Protein AF-A0A6G0WA35-F1 (afdb_monomer_lite)

Foldseek 3Di:
DDDPDDPPCNDPPDDPDDPVRVVVVVVVVVVVVVVCVQCQDPVHDPWDWDFDDDDDQKTKTWTDDPPDDPPDIDIDIDGDDPDDPVVVVVVVPPPPPPPDDDD

Organism: NCBI:txid100861

pLDDT: mean 78.19, std 15.76, range [36.66, 94.94]

Secondary structure (DSSP, 8-state):
---SSPPTTSS----PPPHHHHHHHHHHHHHHHHHHHHHH-TTS-S-EEEEEEEETTEEEEEEE-TTSPTT--EEEEEE--SS-HHHHHHHH-----------

Sequence (103 aa):
MPLFPLPPNFFQCSVPLTAQERRQYLSEAREITSDVIRKSNSAYAPMQWTLTDSSDDVQIYHGLDATAPLHVVSCLGVTTVHATLEEAASHGQIKSTRRCGGY

Structure (mmCIF, N/CA/C/O backbone):
data_AF-A0A6G0WA35-F1
#
_entry.id   AF-A0A6G0WA35-F1
#
loop_
_atom_site.group_PDB
_atom_site.id
_atom_site.type_symbol
_atom_site.label_atom_id
_atom_site.label_alt_id
_atom_site.label_comp_id
_atom_site.label_asym_id
_atom_site.label_entity_id
_atom_site.label_seq_id
_atom_site.pdbx_PDB_ins_code
_atom_site.Cartn_x
_atom_site.Cartn_y
_atom_site.Cartn_z
_atom_site.occupancy
_atom_site.B_iso_or_equiv
_atom_site.auth_seq_id
_atom_site.auth_comp_id
_atom_site.auth_asym_id
_atom_site.auth_atom_id
_atom_site.pdbx_PDB_model_num
ATOM 1 N N . MET A 1 1 ? -1.157 -26.562 33.305 1.00 44.81 1 MET A N 1
ATOM 2 C CA . MET A 1 1 ? -2.274 -26.949 32.414 1.00 44.81 1 MET A CA 1
ATOM 3 C C . MET A 1 1 ? -3.257 -25.791 32.379 1.00 44.81 1 MET A C 1
ATOM 5 O O . MET A 1 1 ? -3.573 -25.309 33.462 1.00 44.81 1 MET A O 1
ATOM 9 N N . PRO A 1 2 ? -3.681 -25.278 31.214 1.00 56.44 2 PRO A N 1
ATOM 10 C CA . PRO A 1 2 ? -4.687 -24.224 31.186 1.00 56.44 2 PRO A CA 1
ATOM 11 C C . PRO A 1 2 ? -6.046 -24.804 31.602 1.00 56.44 2 PRO A C 1
ATOM 13 O O . PRO A 1 2 ? -6.416 -25.894 31.168 1.00 56.44 2 PRO A O 1
ATOM 16 N N . LEU A 1 3 ? -6.754 -24.090 32.480 1.00 63.94 3 LEU A N 1
ATOM 17 C CA . LEU A 1 3 ? -8.097 -24.445 32.933 1.00 63.94 3 LEU A CA 1
ATOM 18 C C . LEU A 1 3 ? -9.076 -24.197 31.776 1.00 63.94 3 LEU A C 1
ATOM 20 O O . LEU A 1 3 ? -9.202 -23.070 31.298 1.00 63.94 3 LEU A O 1
ATOM 24 N N . PHE A 1 4 ? -9.740 -25.253 31.318 1.00 61.56 4 PHE A N 1
ATOM 25 C CA . PHE A 1 4 ? -10.838 -25.187 30.358 1.00 61.56 4 PHE A CA 1
ATOM 26 C C . PHE A 1 4 ? -12.124 -25.595 31.092 1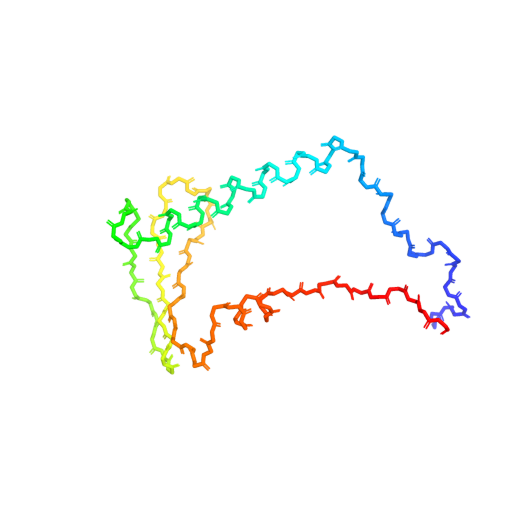.00 61.56 4 PHE A C 1
ATOM 28 O O . PHE A 1 4 ? -12.068 -26.554 31.867 1.00 61.56 4 PHE A O 1
ATOM 35 N N . PRO A 1 5 ? -13.267 -24.917 30.880 1.00 72.75 5 PRO A N 1
ATOM 36 C CA . PRO A 1 5 ? -13.527 -23.868 29.887 1.00 72.75 5 PRO A CA 1
ATOM 37 C C . PRO A 1 5 ? -13.110 -22.454 30.333 1.00 72.75 5 PRO A C 1
ATOM 39 O O . PRO A 1 5 ? -13.088 -22.134 31.520 1.00 72.75 5 PRO A O 1
ATOM 42 N N . LEU A 1 6 ? -12.786 -21.599 29.355 1.00 70.56 6 LEU A N 1
ATOM 43 C CA . LEU A 1 6 ? -12.503 -20.175 29.571 1.00 70.56 6 LEU A CA 1
ATOM 44 C C . LEU A 1 6 ? -13.719 -19.467 30.204 1.00 70.56 6 LEU A C 1
ATOM 46 O O . LEU A 1 6 ? -14.854 -19.820 29.872 1.00 70.56 6 LEU A O 1
ATOM 50 N N . PRO A 1 7 ? -13.516 -18.455 31.073 1.00 80.69 7 PRO A N 1
ATOM 51 C CA . PRO A 1 7 ? -14.616 -17.683 31.637 1.00 80.69 7 PRO A CA 1
ATOM 52 C C . PRO A 1 7 ? -15.547 -17.127 30.545 1.00 80.69 7 PRO A C 1
ATOM 54 O O . PRO A 1 7 ? -15.054 -16.712 29.493 1.00 80.69 7 PRO A O 1
ATOM 57 N N . PRO A 1 8 ? -16.865 -17.031 30.798 1.00 66.12 8 PRO A N 1
ATOM 58 C CA . PRO A 1 8 ? -17.850 -16.598 29.802 1.00 66.12 8 PRO A CA 1
ATOM 59 C C . PRO A 1 8 ? -17.593 -15.206 29.194 1.00 66.12 8 PRO A C 1
ATOM 61 O O . PRO A 1 8 ? -18.140 -14.892 28.146 1.00 66.12 8 PRO A O 1
ATOM 64 N N . ASN A 1 9 ? -16.726 -14.397 29.815 1.00 65.81 9 ASN A N 1
ATOM 65 C CA . ASN A 1 9 ? -16.334 -13.058 29.363 1.00 65.81 9 ASN A CA 1
ATOM 66 C C . ASN A 1 9 ? -14.836 -12.948 29.024 1.00 65.81 9 ASN A C 1
ATOM 68 O O . ASN A 1 9 ? -14.284 -11.850 29.023 1.00 65.81 9 ASN A O 1
ATOM 72 N N . PHE A 1 10 ? -14.149 -14.071 28.794 1.00 72.69 10 PHE A N 1
ATOM 73 C CA . PHE A 1 10 ? -12.718 -14.069 28.477 1.00 72.69 10 PHE A CA 1
ATOM 74 C C . PHE A 1 10 ? -12.424 -13.343 27.157 1.00 72.69 10 PHE A C 1
ATOM 76 O O . PHE A 1 10 ? -11.442 -12.613 27.050 1.00 72.69 10 PHE A O 1
ATOM 83 N N . PHE A 1 11 ? -13.310 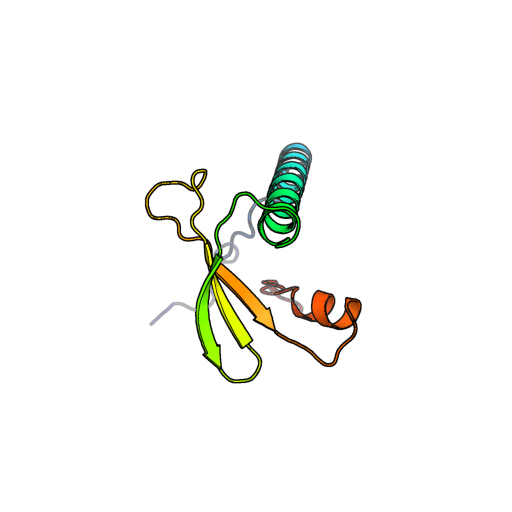-13.491 26.170 1.00 71.69 11 PHE A N 1
ATOM 84 C CA . PHE A 1 11 ? -13.299 -12.680 24.958 1.00 71.69 11 PHE A CA 1
ATOM 85 C C . PHE A 1 11 ? -14.313 -11.554 25.115 1.00 71.69 11 PHE A C 1
ATOM 87 O O . PHE A 1 11 ? -15.490 -11.709 24.797 1.00 71.69 11 PHE A O 1
ATOM 94 N N . GLN A 1 12 ? -13.861 -10.408 25.612 1.00 64.31 12 GLN A N 1
ATOM 95 C CA . GLN A 1 12 ? -14.630 -9.180 25.475 1.00 64.31 12 GLN A CA 1
ATOM 96 C C . GLN A 1 12 ? -14.593 -8.794 23.996 1.00 64.31 12 GLN A C 1
ATOM 98 O O . GLN A 1 12 ? -13.631 -8.187 23.526 1.00 64.31 12 GLN A O 1
ATOM 103 N N . CYS A 1 13 ? -15.611 -9.195 23.232 1.00 62.00 13 CYS A N 1
ATOM 104 C CA . CYS A 1 13 ? -15.888 -8.528 21.967 1.00 62.00 13 CYS A CA 1
ATOM 105 C C . CYS A 1 13 ? -16.050 -7.045 22.304 1.00 62.00 13 CYS A C 1
ATOM 107 O O . CYS A 1 13 ? -16.904 -6.691 23.118 1.00 62.00 13 CYS A O 1
ATOM 109 N N . SER A 1 14 ? -15.161 -6.209 21.768 1.00 65.38 14 SER A N 1
ATOM 110 C CA . SER A 1 14 ? -15.125 -4.780 22.053 1.00 65.38 14 SER A CA 1
ATOM 111 C C . SER A 1 14 ? -16.519 -4.177 21.896 1.00 65.38 14 SER A C 1
ATOM 113 O O . SER A 1 14 ? -17.266 -4.536 20.982 1.00 65.38 14 SER A O 1
ATOM 115 N N . VAL A 1 15 ? -16.872 -3.287 22.828 1.00 74.25 15 VAL A N 1
ATOM 116 C CA . VAL A 1 15 ? -18.133 -2.537 22.814 1.00 74.25 15 VAL A CA 1
ATOM 117 C C . VAL A 1 15 ? -18.372 -2.006 21.395 1.00 74.25 15 VAL A C 1
ATOM 119 O O . VAL A 1 15 ? -17.433 -1.481 20.786 1.00 74.25 15 VAL A O 1
ATOM 122 N N . PRO A 1 16 ? -19.584 -2.168 20.831 1.00 80.19 16 PRO A N 1
ATOM 123 C CA . PRO A 1 16 ? -19.860 -1.700 19.484 1.00 80.19 16 PRO A CA 1
ATOM 124 C C . PRO A 1 16 ? -19.571 -0.203 19.392 1.00 80.19 16 PRO A C 1
ATOM 126 O O . PRO A 1 16 ? -20.026 0.574 20.230 1.00 80.19 16 PRO A O 1
ATOM 129 N N . LEU A 1 17 ? -18.824 0.182 18.356 1.00 85.50 17 LEU A N 1
ATOM 130 C CA . LEU A 1 17 ? -18.495 1.577 18.079 1.00 85.50 17 LEU A CA 1
ATOM 131 C C . LEU A 1 17 ? -19.755 2.440 18.075 1.00 85.50 17 LEU A C 1
ATOM 133 O O . LEU A 1 17 ? -20.767 2.088 17.452 1.00 85.50 17 LEU A O 1
ATOM 137 N N . THR A 1 18 ? -19.664 3.605 18.705 1.00 91.50 18 THR A N 1
ATOM 138 C CA . THR A 1 18 ? -20.709 4.620 18.632 1.00 91.50 18 THR A CA 1
ATOM 139 C C . THR A 1 18 ? -20.875 5.117 17.192 1.00 91.50 18 THR A C 1
ATOM 141 O O . THR A 1 18 ? -19.990 4.989 16.338 1.00 91.50 18 THR A O 1
ATOM 144 N N . ALA A 1 19 ? -22.024 5.729 16.892 1.00 91.94 19 ALA A N 1
ATOM 145 C CA . ALA A 1 19 ? -22.267 6.304 15.568 1.00 91.94 19 ALA A CA 1
ATOM 146 C C . ALA A 1 19 ? -21.239 7.392 15.202 1.00 91.94 19 ALA A C 1
ATOM 148 O O . ALA A 1 19 ? -20.896 7.541 14.030 1.00 91.94 19 ALA A O 1
ATOM 149 N N . GLN A 1 20 ? -20.736 8.133 16.195 1.00 94.06 20 GLN A N 1
ATOM 150 C CA . GLN A 1 20 ? -19.736 9.174 15.981 1.00 94.06 20 GLN A CA 1
ATOM 151 C C . GLN A 1 20 ? -18.369 8.584 15.633 1.00 94.06 20 GLN A C 1
ATOM 153 O O . GLN A 1 20 ? -17.797 8.976 14.619 1.00 94.06 20 GLN A O 1
ATOM 158 N N . GLU A 1 21 ? -17.892 7.609 16.408 1.00 91.44 21 GLU A N 1
ATOM 159 C CA . GLU A 1 21 ? -16.619 6.926 16.138 1.00 91.44 21 GLU A CA 1
ATOM 160 C C . GLU A 1 21 ? -16.647 6.243 14.771 1.00 91.44 21 GLU A C 1
ATOM 162 O O . GLU A 1 21 ? -15.719 6.381 13.980 1.00 91.44 21 GLU A O 1
ATOM 167 N N . ARG A 1 22 ? -17.762 5.583 14.428 1.00 91.69 22 ARG A N 1
ATOM 168 C CA . ARG A 1 22 ? -17.942 4.989 13.098 1.00 91.69 22 ARG A CA 1
ATOM 169 C C . ARG A 1 22 ? -17.792 6.024 11.983 1.00 91.69 22 ARG A C 1
ATOM 171 O O . ARG A 1 22 ? -17.123 5.746 10.992 1.00 91.69 22 ARG A O 1
ATOM 178 N N . ARG A 1 23 ? -18.429 7.193 12.112 1.00 93.94 23 ARG A N 1
ATOM 179 C CA . ARG A 1 23 ? -18.318 8.264 11.107 1.00 93.94 23 ARG A CA 1
ATOM 180 C C . ARG A 1 23 ? -16.887 8.771 10.987 1.00 93.94 23 ARG A C 1
ATOM 182 O O . ARG A 1 23 ? -16.423 8.960 9.868 1.00 93.94 23 ARG A O 1
ATOM 189 N N . GLN A 1 24 ? -16.208 8.957 12.115 1.00 94.75 24 GLN A N 1
ATOM 190 C CA . GLN A 1 24 ? -14.822 9.406 12.135 1.00 94.75 24 GLN A CA 1
ATOM 191 C C . GLN A 1 24 ? -13.906 8.410 11.417 1.00 94.75 24 GLN A C 1
ATOM 193 O O . GLN A 1 24 ? -13.233 8.794 10.465 1.00 94.75 24 GLN A O 1
ATOM 198 N N . TYR A 1 25 ? -13.961 7.124 11.773 1.00 92.19 25 TYR A N 1
ATOM 199 C CA . TYR A 1 25 ? -13.129 6.107 11.128 1.00 92.19 25 TYR A CA 1
ATOM 200 C C . TYR A 1 25 ? -13.407 5.963 9.633 1.00 92.19 25 TYR A C 1
ATOM 202 O O . TYR A 1 25 ? -12.483 5.752 8.854 1.00 92.19 25 TYR A O 1
ATOM 210 N N . LEU A 1 26 ? -14.665 6.100 9.202 1.00 94.56 26 LEU A N 1
ATOM 211 C CA . LEU A 1 26 ? -14.992 6.096 7.774 1.00 94.56 26 LEU A CA 1
ATOM 212 C C . LEU A 1 26 ? -14.427 7.324 7.045 1.00 94.56 26 LEU A C 1
ATOM 214 O O . LEU A 1 26 ? -14.011 7.200 5.894 1.00 94.56 26 LEU A O 1
ATOM 218 N N . SER A 1 27 ? -14.400 8.489 7.698 1.00 94.94 27 SER A N 1
ATOM 219 C CA . SER A 1 27 ? -13.775 9.698 7.151 1.00 94.94 27 SER A CA 1
ATOM 220 C C . SER A 1 27 ? -12.268 9.510 6.992 1.00 94.94 27 SER A C 1
ATOM 222 O O . SER A 1 27 ? -11.741 9.694 5.898 1.00 94.94 27 SER A O 1
ATOM 224 N N . GLU A 1 28 ? -11.596 9.052 8.048 1.00 94.19 28 GLU A N 1
ATOM 225 C CA . GLU A 1 28 ? -10.153 8.787 8.042 1.00 94.19 28 GLU A CA 1
ATOM 226 C C . GLU A 1 28 ? -9.786 7.723 6.997 1.00 94.19 28 GLU A C 1
ATOM 228 O O . GLU A 1 28 ? -8.875 7.919 6.195 1.00 94.19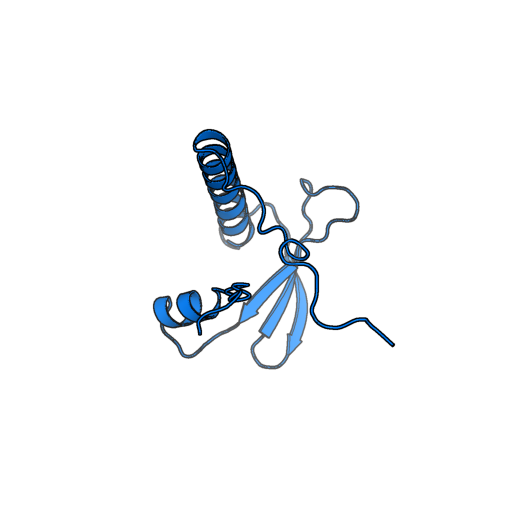 28 GLU A O 1
ATOM 233 N N . ALA A 1 29 ? -10.546 6.625 6.918 1.00 91.06 29 ALA A N 1
ATOM 234 C CA . ALA A 1 29 ? -10.326 5.577 5.922 1.00 91.06 29 ALA A CA 1
ATOM 235 C C . ALA A 1 29 ? -10.439 6.106 4.485 1.00 91.06 29 ALA A C 1
ATOM 237 O O . ALA A 1 29 ? -9.669 5.703 3.609 1.00 91.06 29 ALA A O 1
ATOM 238 N N . ARG A 1 30 ? -11.378 7.025 4.233 1.00 93.50 30 ARG A N 1
ATOM 239 C CA . ARG A 1 30 ? -11.545 7.659 2.922 1.00 93.50 30 ARG A CA 1
ATOM 240 C C . ARG A 1 30 ? -10.355 8.549 2.574 1.00 93.50 30 ARG A C 1
ATOM 242 O O . ARG A 1 30 ? -9.885 8.499 1.436 1.00 93.50 30 ARG A O 1
ATOM 249 N N . GLU A 1 31 ? -9.877 9.346 3.524 1.00 93.25 31 GLU A N 1
ATOM 250 C CA . GLU A 1 31 ? -8.712 10.217 3.341 1.00 93.25 31 GLU A CA 1
ATOM 251 C C . GLU A 1 31 ? -7.447 9.400 3.067 1.00 93.25 31 GLU A C 1
ATOM 253 O O . GLU A 1 31 ? -6.777 9.632 2.061 1.00 93.25 31 GLU A O 1
ATOM 258 N N . ILE A 1 32 ? -7.188 8.374 3.883 1.00 89.81 32 ILE A N 1
ATOM 259 C CA . ILE A 1 32 ? -6.036 7.475 3.731 1.00 89.81 32 ILE A CA 1
ATOM 260 C C . ILE A 1 32 ? -6.074 6.773 2.372 1.00 89.81 32 ILE A C 1
ATOM 262 O O . ILE A 1 32 ? -5.086 6.772 1.641 1.00 89.81 32 ILE A O 1
ATOM 266 N N . THR A 1 33 ? -7.225 6.210 1.992 1.00 89.75 33 THR A N 1
ATOM 267 C CA . THR A 1 33 ? -7.364 5.505 0.708 1.00 89.75 33 THR A CA 1
ATOM 268 C C . THR A 1 33 ? -7.137 6.451 -0.474 1.00 89.75 33 THR A C 1
ATOM 270 O O . THR A 1 33 ? -6.483 6.085 -1.449 1.00 89.75 33 THR A O 1
ATOM 273 N N . SER A 1 34 ? -7.632 7.688 -0.378 1.00 89.94 34 SER A N 1
ATOM 274 C CA . SER A 1 34 ? -7.419 8.709 -1.410 1.00 89.94 34 SER A CA 1
ATOM 275 C C . SER A 1 34 ? -5.942 9.099 -1.527 1.00 89.94 34 SER A C 1
ATOM 277 O O . SER A 1 34 ? -5.445 9.266 -2.642 1.00 89.94 34 SER A O 1
ATOM 279 N N . ASP A 1 35 ? -5.225 9.208 -0.402 1.00 86.38 35 ASP A N 1
ATOM 280 C CA . ASP A 1 35 ? -3.784 9.483 -0.395 1.00 86.38 35 ASP A CA 1
ATOM 281 C C . ASP A 1 35 ? -2.986 8.351 -1.052 1.00 86.38 35 ASP A C 1
ATOM 283 O O . ASP A 1 35 ? -2.139 8.617 -1.906 1.00 86.38 35 ASP A O 1
ATOM 287 N N . VAL A 1 36 ? -3.313 7.092 -0.737 1.00 87.00 36 VAL A N 1
ATOM 288 C CA . VAL A 1 36 ? -2.682 5.911 -1.349 1.00 87.00 36 VAL A CA 1
ATOM 289 C C . VAL A 1 36 ? -2.887 5.901 -2.863 1.00 87.00 36 VAL A C 1
ATOM 291 O O . VAL A 1 36 ? -1.914 5.772 -3.603 1.00 87.00 36 VAL A O 1
ATOM 294 N N . ILE A 1 37 ? -4.121 6.103 -3.341 1.00 87.62 37 ILE A N 1
ATOM 295 C CA . ILE A 1 37 ? -4.415 6.151 -4.784 1.00 87.62 37 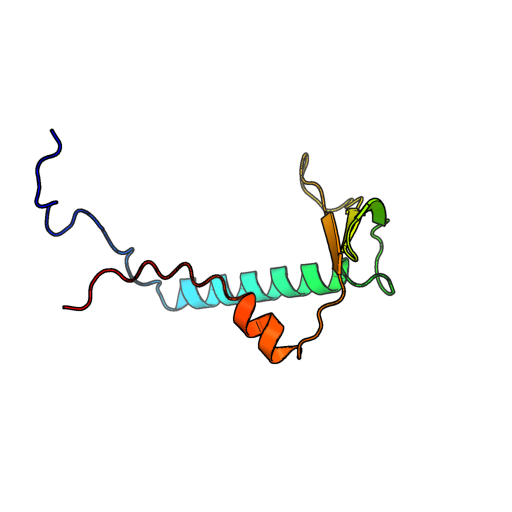ILE A CA 1
ATOM 296 C C . ILE A 1 37 ? -3.584 7.248 -5.455 1.00 87.62 37 ILE A C 1
ATOM 298 O O . ILE A 1 37 ? -2.927 6.998 -6.466 1.00 87.62 37 ILE A O 1
ATOM 302 N N . ARG A 1 38 ? -3.551 8.447 -4.864 1.00 85.56 38 ARG A N 1
ATOM 303 C CA . ARG A 1 38 ? -2.791 9.584 -5.391 1.00 85.56 38 ARG A CA 1
ATOM 304 C C . ARG A 1 38 ? -1.289 9.295 -5.460 1.00 85.56 38 ARG A C 1
ATOM 306 O O . ARG A 1 38 ? -0.676 9.586 -6.478 1.00 85.56 38 ARG A O 1
ATOM 313 N N . LYS A 1 39 ? -0.705 8.713 -4.410 1.00 83.25 39 LYS A N 1
ATOM 314 C CA . LYS A 1 39 ? 0.731 8.387 -4.334 1.00 83.25 39 LYS A CA 1
ATOM 315 C C . LYS A 1 39 ? 1.129 7.210 -5.233 1.00 83.25 39 LYS A C 1
ATOM 317 O O . LYS A 1 39 ? 2.247 7.185 -5.739 1.00 83.25 39 LYS A O 1
ATOM 322 N N . SER A 1 40 ? 0.216 6.265 -5.461 1.00 83.25 40 SER A N 1
ATOM 323 C CA . SER A 1 40 ? 0.446 5.093 -6.318 1.00 83.25 40 SER A CA 1
ATOM 324 C C . SER A 1 40 ? 0.429 5.403 -7.819 1.00 83.25 40 SER A C 1
ATOM 326 O O . SER A 1 40 ? 0.959 4.630 -8.615 1.00 83.25 40 SER A O 1
ATOM 328 N N . ASN A 1 41 ? -0.169 6.526 -8.228 1.00 80.62 41 ASN A N 1
ATOM 329 C CA . ASN A 1 41 ? -0.287 6.880 -9.636 1.00 80.62 41 ASN A CA 1
ATOM 330 C C . ASN A 1 41 ? 1.020 7.494 -10.165 1.00 80.62 41 ASN A C 1
ATOM 332 O O . ASN A 1 41 ? 1.322 8.661 -9.917 1.00 80.62 41 ASN A O 1
ATOM 336 N N . SER A 1 42 ? 1.775 6.719 -10.946 1.00 63.78 42 SER A N 1
ATOM 337 C CA . SER A 1 42 ? 3.056 7.130 -11.539 1.00 63.78 42 SER A CA 1
ATOM 338 C C . SER A 1 42 ? 2.950 8.312 -12.510 1.00 63.78 42 SER A C 1
ATOM 340 O O . SER A 1 42 ? 3.918 9.052 -12.669 1.00 63.78 42 SER A O 1
ATOM 342 N N . ALA A 1 43 ? 1.784 8.534 -13.129 1.00 63.78 43 ALA A N 1
ATOM 343 C CA . ALA A 1 43 ? 1.556 9.667 -14.029 1.00 63.78 43 ALA A CA 1
ATOM 344 C C . ALA A 1 43 ? 1.349 10.993 -13.277 1.00 63.78 43 ALA A C 1
ATOM 346 O O . ALA A 1 43 ? 1.397 12.065 -13.878 1.00 63.78 43 ALA A O 1
ATOM 347 N N . TYR A 1 44 ? 1.089 10.921 -11.970 1.00 57.12 44 TYR A N 1
ATOM 348 C CA . TYR A 1 44 ? 0.665 12.049 -11.154 1.00 57.12 44 TYR A CA 1
ATOM 349 C C . TYR A 1 44 ? 1.322 11.982 -9.772 1.00 57.12 44 TYR A C 1
ATOM 351 O O . TYR A 1 44 ? 0.627 11.944 -8.760 1.00 57.12 44 TYR A O 1
ATOM 359 N N . ALA A 1 45 ? 2.660 11.967 -9.688 1.00 59.97 45 ALA A N 1
ATOM 360 C CA . ALA A 1 45 ? 3.287 11.980 -8.369 1.00 59.97 45 ALA A CA 1
ATOM 361 C C . ALA A 1 45 ? 4.605 12.771 -8.241 1.00 59.97 45 ALA A C 1
ATOM 363 O O . ALA A 1 45 ? 5.500 12.641 -9.072 1.00 59.97 45 ALA A O 1
ATOM 364 N N . PRO A 1 46 ? 4.762 13.516 -7.125 1.00 67.56 46 PRO A N 1
ATOM 365 C CA . PRO A 1 46 ? 6.037 14.015 -6.603 1.00 67.56 46 PRO A CA 1
ATOM 366 C C . PRO A 1 46 ? 6.889 12.923 -5.917 1.00 67.56 46 PRO A C 1
ATOM 368 O O . PRO A 1 46 ? 7.948 13.233 -5.376 1.00 67.56 46 PRO A O 1
ATOM 371 N N . MET A 1 47 ? 6.434 11.662 -5.901 1.00 75.06 47 MET A N 1
ATOM 372 C CA . MET A 1 47 ? 7.210 10.520 -5.408 1.00 75.06 47 MET A CA 1
ATOM 373 C C . MET A 1 47 ? 8.143 10.000 -6.493 1.00 75.06 47 MET A C 1
ATOM 375 O O . MET A 1 47 ? 7.705 9.645 -7.585 1.00 75.06 47 MET A O 1
ATOM 379 N N . GLN A 1 48 ? 9.424 9.899 -6.155 1.00 80.94 48 GLN A N 1
ATOM 380 C CA . GLN A 1 48 ? 10.395 9.184 -6.971 1.00 80.94 48 GLN A CA 1
ATOM 381 C C . GLN A 1 48 ? 10.409 7.718 -6.543 1.00 80.94 48 GLN A C 1
ATOM 383 O O . GLN A 1 48 ? 10.771 7.406 -5.407 1.00 80.94 48 GLN A O 1
ATOM 388 N N . TRP A 1 49 ? 9.981 6.846 -7.453 1.00 87.19 49 TRP A N 1
ATOM 389 C CA . TRP A 1 49 ? 9.955 5.399 -7.270 1.00 87.19 49 TRP A CA 1
ATOM 390 C C . TRP A 1 49 ? 11.201 4.766 -7.886 1.00 87.19 49 TRP A C 1
ATOM 392 O O . TRP A 1 49 ? 11.481 4.958 -9.068 1.00 87.19 49 TRP A O 1
ATOM 402 N N . THR A 1 50 ? 11.915 3.968 -7.097 1.00 89.12 50 THR A N 1
ATOM 403 C CA . THR A 1 50 ? 13.101 3.222 -7.527 1.00 89.12 50 THR A CA 1
ATOM 404 C C . THR A 1 50 ? 12.798 1.732 -7.492 1.00 89.12 50 THR A C 1
ATOM 406 O O . THR A 1 50 ? 12.461 1.194 -6.436 1.00 89.12 50 THR A O 1
ATOM 409 N N . LEU A 1 51 ? 12.925 1.053 -8.635 1.00 90.06 51 LEU A N 1
ATOM 410 C CA . LEU A 1 51 ? 12.788 -0.403 -8.708 1.00 90.06 51 LEU A CA 1
ATOM 411 C C . LEU A 1 51 ? 13.887 -1.049 -7.858 1.00 90.06 51 LEU A C 1
ATOM 413 O O . LEU A 1 51 ? 15.067 -0.767 -8.053 1.00 90.06 51 LEU A O 1
ATOM 417 N N . THR A 1 52 ? 13.486 -1.878 -6.903 1.00 91.50 52 THR A N 1
ATOM 418 C CA . THR A 1 52 ? 14.400 -2.546 -5.964 1.00 91.50 52 THR A CA 1
ATOM 419 C C . THR A 1 52 ? 14.410 -4.054 -6.170 1.00 91.50 52 THR A C 1
ATOM 421 O O . THR A 1 52 ? 15.452 -4.674 -5.988 1.00 91.50 52 THR A O 1
ATOM 424 N N . ASP A 1 53 ? 13.284 -4.633 -6.592 1.00 89.88 53 ASP A N 1
ATOM 425 C CA . ASP A 1 53 ? 13.188 -6.058 -6.896 1.00 89.88 53 ASP A CA 1
ATOM 426 C C . ASP A 1 53 ? 12.254 -6.305 -8.087 1.00 89.88 53 ASP A C 1
ATOM 428 O O . ASP A 1 53 ? 11.278 -5.576 -8.291 1.00 89.88 53 ASP A O 1
ATOM 432 N N . SER A 1 54 ? 12.557 -7.332 -8.875 1.00 91.38 54 SER A N 1
ATOM 433 C CA . SER A 1 54 ? 11.716 -7.807 -9.969 1.00 91.38 54 SER A CA 1
ATOM 434 C C . SER A 1 54 ? 11.864 -9.322 -10.120 1.00 91.38 54 SER A C 1
ATOM 436 O O . SER A 1 54 ? 12.889 -9.793 -10.617 1.00 91.38 54 SER A O 1
ATOM 438 N N . SER A 1 55 ? 10.834 -10.073 -9.730 1.00 91.19 55 SER A N 1
ATOM 439 C CA . SER A 1 55 ? 10.758 -11.533 -9.873 1.00 91.19 55 SER A CA 1
ATOM 440 C C . SER A 1 55 ? 9.332 -11.943 -10.220 1.00 91.19 55 SER A C 1
ATOM 442 O O . SER A 1 55 ? 8.390 -11.333 -9.725 1.00 91.19 55 SER A O 1
ATOM 444 N N . ASP A 1 56 ? 9.179 -12.980 -11.046 1.00 82.50 56 ASP A N 1
ATOM 445 C CA . ASP A 1 56 ? 7.901 -13.670 -11.295 1.00 82.50 56 ASP A CA 1
ATOM 446 C C . ASP A 1 56 ? 6.708 -12.734 -11.592 1.00 82.50 56 ASP A C 1
ATOM 448 O O . ASP A 1 56 ? 5.662 -12.817 -10.952 1.00 82.50 56 ASP A O 1
ATOM 452 N N . ASP A 1 57 ? 6.871 -11.805 -12.542 1.00 86.00 57 ASP A N 1
ATOM 453 C CA . ASP A 1 57 ? 5.859 -10.799 -12.933 1.00 86.00 57 ASP A CA 1
A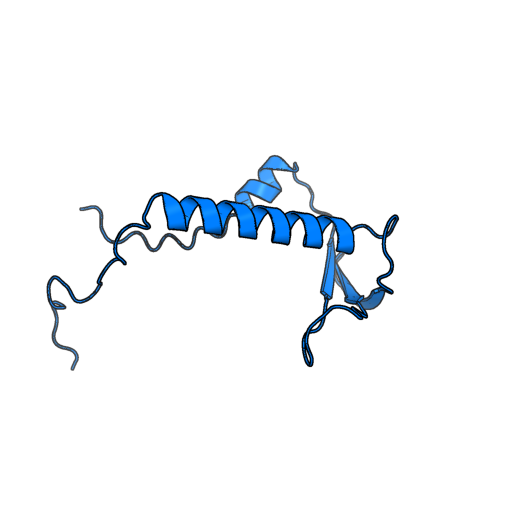TOM 454 C C . ASP A 1 57 ? 5.407 -9.847 -11.807 1.00 86.00 57 ASP A C 1
ATOM 456 O O . ASP A 1 57 ? 4.374 -9.172 -11.900 1.00 86.00 57 ASP A O 1
ATOM 460 N N . VAL A 1 58 ? 6.208 -9.748 -10.746 1.00 89.38 58 VAL A N 1
ATOM 461 C CA . VAL A 1 58 ? 6.062 -8.775 -9.666 1.00 89.38 58 VAL A CA 1
ATOM 462 C C . VAL A 1 58 ? 7.246 -7.816 -9.692 1.00 89.38 58 VAL A C 1
ATOM 464 O O . VAL A 1 58 ? 8.407 -8.219 -9.707 1.00 89.38 58 VAL A O 1
ATOM 467 N N . GLN A 1 59 ? 6.951 -6.522 -9.666 1.00 92.25 59 GLN A N 1
ATOM 468 C CA . GLN A 1 59 ? 7.929 -5.447 -9.542 1.00 92.25 59 GLN A CA 1
ATOM 469 C C . GLN A 1 59 ? 7.709 -4.721 -8.221 1.00 92.25 59 GLN A C 1
ATOM 471 O O . GLN A 1 59 ? 6.597 -4.280 -7.930 1.00 92.25 59 GLN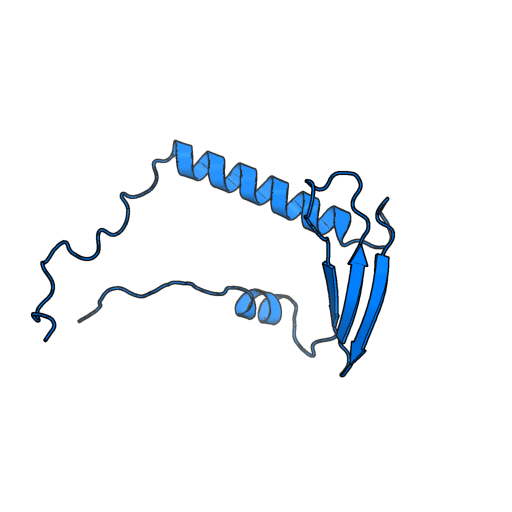 A O 1
ATOM 476 N N . ILE A 1 60 ? 8.768 -4.577 -7.430 1.00 90.69 60 ILE A N 1
ATOM 477 C CA . ILE A 1 60 ? 8.740 -3.880 -6.148 1.00 90.69 60 ILE A CA 1
ATOM 478 C C . ILE A 1 60 ? 9.567 -2.603 -6.254 1.00 90.69 60 ILE A C 1
ATOM 480 O O . ILE A 1 60 ? 10.765 -2.625 -6.548 1.00 90.69 60 ILE A O 1
ATOM 484 N N . TYR A 1 61 ? 8.924 -1.481 -5.964 1.00 90.06 61 TYR A N 1
ATOM 485 C CA . TYR A 1 61 ? 9.512 -0.153 -5.963 1.00 90.06 61 TYR A CA 1
ATOM 486 C C . TYR A 1 61 ? 9.568 0.404 -4.545 1.00 90.06 61 TYR A C 1
ATOM 488 O O . TYR A 1 61 ? 8.615 0.275 -3.778 1.00 90.06 61 TYR A O 1
ATOM 496 N N . HIS A 1 62 ? 10.655 1.096 -4.224 1.00 89.81 62 HIS A N 1
ATOM 497 C CA . HIS A 1 62 ? 10.780 1.909 -3.020 1.00 89.81 62 HIS A CA 1
ATOM 498 C C . HIS A 1 62 ? 10.631 3.384 -3.384 1.00 89.81 62 HIS A C 1
ATOM 500 O O . HIS A 1 62 ? 11.242 3.864 -4.339 1.00 89.81 62 HIS A O 1
ATOM 506 N N . GLY A 1 63 ? 9.789 4.092 -2.639 1.00 86.31 63 GLY A N 1
ATOM 507 C CA . GLY A 1 63 ? 9.467 5.494 -2.865 1.00 86.31 63 GLY A CA 1
ATOM 508 C C . GLY A 1 63 ? 10.108 6.394 -1.821 1.00 86.31 63 GLY A C 1
ATOM 509 O O . GLY A 1 63 ? 10.053 6.106 -0.623 1.00 86.31 63 GLY A O 1
ATOM 510 N N . LEU A 1 64 ? 10.670 7.515 -2.271 1.00 80.56 64 LEU A N 1
ATOM 511 C CA . LEU A 1 64 ? 11.055 8.608 -1.381 1.00 80.56 64 LEU A CA 1
ATOM 512 C C . LEU A 1 64 ? 9.834 9.495 -1.114 1.00 80.56 64 LEU A C 1
ATOM 514 O O . LEU A 1 64 ? 9.414 10.269 -1.976 1.00 80.56 64 LEU A O 1
ATOM 518 N N . ASP A 1 65 ? 9.265 9.375 0.086 1.00 82.25 65 ASP A N 1
ATOM 519 C CA . ASP A 1 65 ? 8.165 10.220 0.553 1.00 82.25 65 ASP A CA 1
ATOM 520 C C . ASP A 1 65 ? 8.690 11.313 1.489 1.00 82.25 65 ASP A C 1
ATOM 522 O O . ASP A 1 65 ? 8.970 11.060 2.659 1.00 82.25 65 ASP A O 1
ATOM 526 N N . ALA A 1 66 ? 8.784 12.550 0.997 1.00 79.69 66 ALA A N 1
ATOM 527 C CA . ALA A 1 66 ? 9.171 13.695 1.825 1.00 79.69 66 ALA A CA 1
ATOM 528 C C . ALA A 1 66 ? 8.132 14.038 2.914 1.00 79.69 66 ALA A C 1
ATOM 530 O O . ALA A 1 66 ? 8.440 14.773 3.848 1.00 79.69 66 ALA A O 1
ATOM 531 N N . THR A 1 67 ? 6.901 13.536 2.784 1.00 82.88 67 THR A N 1
ATOM 532 C CA . THR A 1 67 ? 5.805 13.758 3.739 1.00 82.88 67 THR A CA 1
ATOM 533 C C . THR A 1 67 ? 5.640 12.616 4.740 1.00 82.88 67 THR A C 1
ATOM 535 O O . THR A 1 67 ? 4.836 12.737 5.664 1.00 82.88 67 THR A O 1
ATOM 538 N N . ALA A 1 68 ? 6.381 11.514 4.581 1.00 81.12 68 ALA A N 1
ATOM 539 C CA . ALA A 1 68 ? 6.290 10.385 5.495 1.00 81.12 68 ALA A CA 1
ATOM 540 C C . ALA A 1 68 ? 6.989 10.682 6.837 1.00 81.12 68 ALA A C 1
ATOM 542 O O . ALA A 1 68 ? 8.002 11.387 6.874 1.00 81.12 68 ALA A O 1
ATOM 543 N N . PRO A 1 69 ? 6.483 10.128 7.954 1.00 84.50 69 PRO A N 1
ATOM 544 C CA . PRO A 1 69 ? 7.171 10.193 9.238 1.00 84.50 69 PRO A CA 1
ATOM 545 C C . PRO A 1 69 ? 8.574 9.568 9.187 1.00 84.50 69 PRO A C 1
ATOM 547 O O . PRO A 1 69 ? 8.858 8.687 8.373 1.00 84.50 69 PRO A O 1
ATOM 550 N N . LEU A 1 70 ? 9.444 9.979 10.115 1.00 80.19 70 LEU A N 1
ATOM 551 C CA . LEU A 1 70 ? 10.774 9.387 10.287 1.00 80.19 70 LEU A CA 1
ATOM 552 C C . LEU A 1 70 ? 10.679 7.857 10.413 1.00 80.19 70 LEU A C 1
ATOM 554 O O . LEU A 1 70 ? 9.855 7.340 11.165 1.00 80.19 70 LEU A O 1
ATOM 558 N N . HIS A 1 71 ? 11.554 7.153 9.692 1.00 82.06 71 HIS A N 1
ATOM 559 C CA . HIS A 1 71 ? 11.629 5.685 9.617 1.00 82.06 71 HIS A CA 1
ATOM 560 C C . HIS A 1 71 ? 10.463 4.978 8.905 1.00 82.06 71 HIS A C 1
ATOM 562 O O . HIS A 1 71 ? 10.421 3.748 8.904 1.00 82.06 71 HIS A O 1
ATOM 568 N N . VAL A 1 72 ? 9.552 5.709 8.259 1.00 83.12 72 VAL A N 1
ATOM 569 C CA . VAL A 1 72 ? 8.524 5.112 7.396 1.00 83.12 72 VAL A CA 1
ATOM 570 C C . VAL A 1 72 ? 9.041 5.032 5.962 1.00 83.12 72 VAL A C 1
ATOM 572 O O . VAL A 1 72 ? 9.516 6.018 5.404 1.00 83.12 72 VAL A O 1
ATOM 575 N N . VAL A 1 73 ? 8.936 3.848 5.359 1.00 83.50 73 VAL A N 1
ATOM 576 C CA . VAL A 1 73 ? 9.325 3.599 3.966 1.00 83.50 73 VAL A CA 1
ATOM 577 C C . VAL A 1 73 ? 8.068 3.345 3.144 1.00 83.50 73 VAL A C 1
ATOM 579 O O . VAL A 1 73 ? 7.226 2.536 3.532 1.00 83.50 73 VAL A O 1
ATOM 582 N N . SER A 1 74 ? 7.944 4.037 2.012 1.00 87.75 74 SER A N 1
ATOM 583 C CA . SER A 1 74 ? 6.877 3.781 1.043 1.00 87.75 74 SER A CA 1
ATOM 584 C C . SER A 1 74 ? 7.324 2.707 0.059 1.00 87.75 74 SER A C 1
ATOM 586 O O . SER A 1 74 ? 8.400 2.820 -0.527 1.00 87.75 74 SER A O 1
ATOM 588 N N . CYS A 1 75 ? 6.486 1.694 -0.150 1.00 88.81 75 CYS A N 1
ATOM 589 C CA . CYS A 1 75 ? 6.725 0.631 -1.121 1.00 88.81 75 CYS A CA 1
ATOM 590 C C . CYS A 1 75 ? 5.529 0.511 -2.070 1.00 88.81 75 CYS A C 1
ATOM 592 O O . CYS A 1 75 ? 4.382 0.644 -1.641 1.00 88.81 75 CYS A O 1
ATOM 594 N N . LEU A 1 76 ? 5.796 0.232 -3.343 1.00 88.94 76 LEU A N 1
ATOM 595 C CA . LEU A 1 76 ? 4.787 -0.005 -4.371 1.00 88.94 76 LEU A CA 1
ATOM 596 C C . LEU A 1 76 ? 5.074 -1.344 -5.050 1.00 88.94 76 LEU A C 1
ATOM 598 O O . LEU A 1 76 ? 6.160 -1.546 -5.583 1.00 88.94 76 LEU A O 1
ATOM 602 N N . GLY A 1 77 ? 4.096 -2.247 -5.026 1.00 89.62 77 GLY A N 1
ATOM 603 C CA . GLY A 1 77 ? 4.134 -3.503 -5.769 1.00 89.62 77 GLY A CA 1
ATOM 604 C C . GLY A 1 77 ? 3.268 -3.408 -7.019 1.00 89.62 77 GLY A C 1
ATOM 605 O O . GLY A 1 77 ? 2.107 -3.013 -6.928 1.00 89.62 77 GLY A O 1
ATOM 606 N N . VAL A 1 78 ? 3.819 -3.778 -8.170 1.00 89.94 78 VAL A N 1
ATOM 607 C CA . VAL A 1 78 ? 3.100 -3.856 -9.444 1.00 89.94 78 VAL A CA 1
ATOM 608 C C . VAL A 1 78 ? 3.136 -5.298 -9.921 1.00 89.94 78 VAL A C 1
ATOM 610 O O . VAL A 1 78 ? 4.200 -5.906 -9.978 1.00 89.94 78 VAL A O 1
ATOM 613 N N . THR A 1 79 ? 1.973 -5.853 -10.249 1.00 90.50 79 THR A N 1
ATOM 614 C CA . THR A 1 79 ? 1.852 -7.208 -10.788 1.00 90.50 79 THR A CA 1
ATOM 615 C C . THR A 1 79 ? 0.669 -7.301 -11.742 1.00 90.50 79 THR A C 1
ATOM 617 O O . THR A 1 79 ? -0.234 -6.461 -11.708 1.00 90.50 79 THR A O 1
ATOM 620 N N . THR A 1 80 ? 0.676 -8.324 -12.592 1.00 88.69 80 THR A N 1
ATOM 621 C CA . THR A 1 80 ? -0.420 -8.628 -13.510 1.00 88.69 80 THR A CA 1
ATOM 622 C C . THR A 1 80 ? -1.131 -9.884 -13.034 1.00 88.69 80 THR A C 1
ATOM 624 O O . THR A 1 80 ? -0.513 -10.927 -12.858 1.00 88.69 80 THR A O 1
ATOM 627 N N . VAL A 1 81 ? -2.447 -9.796 -12.844 1.00 86.56 81 VAL A N 1
ATOM 628 C CA . VAL A 1 81 ? -3.279 -10.933 -12.439 1.00 86.56 81 VAL A CA 1
ATOM 629 C C . VAL A 1 81 ? -4.309 -11.201 -13.527 1.00 86.56 81 VAL A C 1
ATOM 631 O O . VAL A 1 81 ? -4.948 -10.279 -14.030 1.00 86.56 81 VAL A O 1
ATOM 634 N N . HIS A 1 82 ? -4.501 -12.473 -13.871 1.00 88.56 82 HIS A N 1
ATOM 635 C CA . HIS A 1 82 ? -5.542 -12.911 -14.800 1.00 88.56 82 HIS A CA 1
ATOM 636 C C . HIS A 1 82 ? -6.902 -13.025 -14.094 1.00 88.56 82 HIS A C 1
ATOM 638 O O . HIS A 1 82 ? -7.433 -14.120 -13.927 1.00 88.56 82 HIS A O 1
ATOM 644 N N . ALA A 1 83 ? -7.445 -11.894 -13.649 1.00 88.31 83 ALA A N 1
ATOM 645 C CA . ALA A 1 83 ? -8.765 -11.809 -13.030 1.00 88.31 83 ALA A CA 1
ATOM 646 C C . ALA A 1 83 ? -9.430 -10.466 -13.357 1.00 88.31 83 ALA A C 1
ATOM 648 O O . ALA A 1 83 ? -8.775 -9.518 -13.797 1.00 88.31 83 ALA A O 1
ATOM 649 N N . THR A 1 84 ? -10.735 -10.373 -13.121 1.00 90.50 84 THR A N 1
ATOM 650 C CA . THR A 1 84 ? -11.446 -9.089 -13.119 1.00 90.50 84 THR A CA 1
ATOM 651 C C . THR A 1 84 ? -11.095 -8.269 -11.876 1.00 90.50 84 THR A C 1
ATOM 653 O O . THR A 1 84 ? -10.611 -8.793 -10.866 1.00 90.50 84 THR A O 1
ATOM 656 N N . LEU A 1 85 ? -11.354 -6.959 -11.927 1.00 86.25 85 LEU A N 1
ATOM 657 C CA . LEU A 1 85 ? -11.121 -6.074 -10.786 1.00 86.25 85 LEU A CA 1
ATOM 658 C C . LEU A 1 85 ? -11.985 -6.477 -9.585 1.00 86.25 85 LEU A C 1
ATOM 660 O O . LEU A 1 85 ? -11.520 -6.450 -8.447 1.00 86.25 85 LEU A O 1
ATOM 664 N N . GLU A 1 86 ? -13.229 -6.878 -9.835 1.00 87.94 86 GLU A N 1
ATOM 665 C CA . GLU A 1 86 ? -14.172 -7.334 -8.820 1.00 87.94 86 GLU A CA 1
ATOM 666 C C . GLU A 1 86 ? -13.676 -8.607 -8.125 1.00 87.94 86 GLU A C 1
ATOM 668 O O . GLU A 1 86 ? -13.714 -8.695 -6.894 1.00 87.94 86 GLU A O 1
ATOM 673 N N . GLU A 1 87 ? -13.161 -9.574 -8.889 1.00 86.25 87 GLU A N 1
ATOM 674 C CA . GLU A 1 87 ? -12.571 -10.798 -8.341 1.00 86.25 87 GLU A CA 1
ATOM 675 C C . GLU A 1 87 ? -11.344 -10.480 -7.481 1.00 86.25 87 GLU A C 1
ATOM 677 O O . GLU A 1 87 ? -11.267 -10.935 -6.336 1.00 86.25 87 GLU A O 1
ATOM 682 N N . ALA A 1 88 ? -10.436 -9.630 -7.968 1.00 84.12 88 ALA A N 1
ATOM 683 C CA . ALA A 1 88 ? -9.260 -9.205 -7.211 1.00 84.12 88 ALA A CA 1
ATOM 684 C C . ALA A 1 88 ? -9.638 -8.468 -5.910 1.00 84.12 88 ALA A C 1
ATOM 686 O O . ALA A 1 88 ? -9.115 -8.775 -4.835 1.00 84.12 88 ALA A O 1
ATOM 687 N N . ALA A 1 89 ? -10.601 -7.543 -5.976 1.00 83.56 89 ALA A N 1
ATOM 688 C CA . ALA A 1 89 ? -11.091 -6.797 -4.818 1.00 83.56 89 ALA A CA 1
ATOM 689 C C . ALA A 1 89 ? -11.777 -7.703 -3.783 1.00 83.56 89 ALA A C 1
ATOM 691 O O . ALA A 1 89 ? -11.641 -7.487 -2.576 1.00 83.56 89 ALA A O 1
ATOM 692 N N . SER A 1 90 ? -12.491 -8.738 -4.236 1.00 80.06 90 SER A N 1
ATOM 693 C CA . SER A 1 90 ? -13.113 -9.725 -3.348 1.00 80.06 90 SER A CA 1
ATOM 694 C C . SER A 1 90 ? -12.076 -10.546 -2.573 1.00 80.06 90 SER A C 1
ATOM 696 O O . SER A 1 90 ? -12.305 -10.873 -1.408 1.00 80.06 90 SER A O 1
ATOM 698 N N . HIS A 1 91 ? -10.917 -10.816 -3.186 1.00 70.31 91 HIS A N 1
ATOM 699 C CA . HIS A 1 91 ? -9.815 -11.558 -2.575 1.00 70.31 91 HIS A CA 1
ATOM 700 C C . HIS A 1 91 ? -9.020 -10.703 -1.576 1.00 70.31 91 HIS A C 1
ATOM 702 O O . HIS A 1 91 ? -8.609 -11.187 -0.524 1.00 70.31 91 HIS A O 1
ATOM 708 N N . GLY A 1 92 ? -8.855 -9.408 -1.874 1.00 61.34 92 GLY A N 1
ATOM 709 C CA . GLY A 1 92 ? -8.170 -8.437 -1.013 1.00 61.34 92 GLY A CA 1
ATOM 710 C C . GLY A 1 92 ? -8.912 -8.096 0.285 1.00 61.34 92 GLY A C 1
ATOM 711 O O . GLY A 1 92 ? -8.311 -7.548 1.211 1.00 61.34 92 GLY A O 1
ATOM 712 N N . GLN A 1 93 ? -10.196 -8.456 0.406 1.00 58.78 93 GLN A N 1
ATOM 713 C CA . GLN A 1 93 ? -10.891 -8.454 1.691 1.00 58.78 93 GLN A CA 1
ATOM 714 C C . GLN A 1 93 ? -10.326 -9.577 2.566 1.00 58.78 93 GLN A C 1
ATOM 716 O O . GLN A 1 93 ? -10.937 -10.638 2.711 1.00 58.78 93 GLN A O 1
ATOM 721 N N . ILE A 1 94 ? -9.178 -9.333 3.204 1.00 49.34 94 ILE A N 1
ATOM 722 C CA . ILE A 1 94 ? -8.721 -10.122 4.348 1.00 49.34 94 ILE A CA 1
ATOM 723 C C . ILE A 1 94 ? -9.753 -9.888 5.449 1.00 49.34 94 ILE A C 1
ATOM 725 O O . ILE A 1 94 ? -9.635 -9.000 6.292 1.00 49.34 94 ILE A O 1
ATOM 729 N N . LYS A 1 95 ? -10.832 -10.667 5.410 1.00 45.09 95 LYS A N 1
ATOM 730 C CA . LYS A 1 95 ? -11.795 -10.766 6.490 1.00 45.09 95 LYS A CA 1
ATOM 731 C C . LYS A 1 95 ? -11.026 -11.313 7.685 1.00 45.09 95 LYS A C 1
ATOM 733 O O . LYS A 1 95 ? -10.962 -12.521 7.883 1.00 45.09 95 LYS A O 1
ATOM 738 N N . SER A 1 96 ? -10.507 -10.438 8.543 1.00 44.59 96 SER A N 1
ATOM 739 C CA . SER A 1 96 ? -10.140 -10.787 9.918 1.00 44.59 96 SER A CA 1
ATOM 740 C C . SER A 1 96 ? -11.404 -11.034 10.755 1.00 44.59 96 SER A C 1
ATOM 742 O O . SER A 1 96 ? -11.516 -10.647 11.912 1.00 44.59 96 SER A O 1
ATOM 744 N N . THR A 1 97 ? -12.404 -11.706 10.185 1.00 44.06 97 THR A N 1
ATOM 745 C CA . THR A 1 97 ? -13.548 -12.195 10.934 1.00 44.06 97 THR A CA 1
ATOM 746 C C . THR A 1 97 ? -13.113 -13.502 11.578 1.00 44.06 97 THR A C 1
ATOM 748 O O . THR A 1 97 ? -13.384 -14.589 11.070 1.00 44.06 97 THR A O 1
ATOM 751 N N . ARG A 1 98 ? -12.443 -13.409 12.733 1.00 42.81 98 ARG A N 1
ATOM 752 C CA . ARG A 1 98 ? -12.555 -14.486 13.718 1.00 42.81 98 ARG A CA 1
ATOM 753 C C . ARG A 1 98 ? -14.042 -14.583 14.043 1.00 42.81 98 ARG A C 1
ATOM 755 O O . ARG A 1 98 ? -14.568 -13.770 14.796 1.00 42.81 98 ARG A O 1
ATOM 762 N N . ARG A 1 99 ? -14.746 -15.519 13.401 1.00 44.00 99 ARG A N 1
ATOM 763 C CA . ARG A 1 99 ? -16.102 -15.888 13.802 1.00 44.00 99 ARG A CA 1
ATOM 764 C C . ARG A 1 99 ? -15.993 -16.463 15.210 1.00 44.00 99 ARG A C 1
ATOM 766 O O . ARG A 1 99 ? -15.620 -17.619 15.380 1.00 44.00 99 ARG A O 1
ATOM 773 N N . CYS A 1 100 ? -16.292 -15.656 16.218 1.00 43.72 100 CYS A N 1
ATOM 774 C CA . CYS A 1 100 ? -16.679 -16.190 17.511 1.00 43.72 100 CYS A CA 1
ATOM 775 C C . CYS A 1 100 ? -18.072 -16.812 17.342 1.00 43.72 100 CYS A C 1
ATOM 777 O O . CYS A 1 100 ? -19.051 -16.083 17.259 1.00 43.72 100 CYS A O 1
ATOM 779 N N . GLY A 1 101 ? -18.108 -18.144 17.247 1.00 37.47 101 GLY A N 1
ATOM 780 C CA . GLY A 1 101 ? -19.219 -19.003 17.669 1.00 37.47 101 GLY A CA 1
ATOM 781 C C . GLY A 1 101 ? -20.511 -18.967 16.849 1.00 37.47 101 GLY A C 1
ATOM 782 O O . GLY A 1 101 ? -21.252 -17.992 16.862 1.00 37.47 101 GLY A O 1
ATOM 783 N N . GLY A 1 102 ? -20.834 -20.100 16.228 1.00 38.53 102 GLY A N 1
ATOM 784 C CA . GLY A 1 102 ? -22.177 -20.419 15.760 1.00 38.53 102 GLY A CA 1
ATOM 785 C C . GLY A 1 102 ? -22.382 -21.930 15.803 1.00 38.53 102 GLY A C 1
ATOM 786 O O . GLY A 1 102 ? -21.891 -22.609 14.903 1.00 38.53 102 GLY A O 1
ATOM 787 N N . TYR A 1 103 ? -23.131 -22.357 16.829 1.00 36.66 103 TYR A N 1
ATOM 788 C CA . TYR A 1 103 ? -23.537 -23.709 17.255 1.00 36.66 103 TYR A CA 1
ATOM 789 C C . TYR A 1 103 ? -22.560 -24.477 18.148 1.00 36.66 103 TYR A C 1
ATOM 791 O O . TYR A 1 103 ? -21.432 -24.780 17.707 1.00 36.66 103 TYR A O 1
#

Radius of gyration: 20.3 Å; chains: 1; bounding box: 38×41×48 Å